Protein AF-X1IQK0-F1 (afdb_monomer_lite)

InterPro domains:
  IPR009078 Ferritin-like superfamily [SSF47240] (7-49)
  IPR012347 Ferritin-like [G3DSA:1.20.1260.10] (2-52)

Radius of gyration: 14.94 Å; chains: 1; bounding box: 38×18×40 Å

Structure (mmCIF, N/CA/C/O backbone):
data_AF-X1IQK0-F1
#
_entry.id   AF-X1IQK0-F1
#
loop_
_atom_site.group_PDB
_atom_site.id
_atom_site.type_symbol
_atom_site.label_atom_id
_atom_site.label_alt_id
_atom_site.label_comp_id
_atom_site.label_asym_id
_atom_site.label_entity_id
_atom_site.label_seq_id
_atom_site.pdbx_PDB_ins_code
_atom_site.Cartn_x
_atom_site.Cartn_y
_atom_site.Cartn_z
_atom_site.occupancy
_atom_site.B_iso_or_equiv
_atom_site.auth_seq_id
_atom_site.auth_comp_id
_atom_site.auth_asym_id
_atom_site.auth_atom_id
_atom_site.pdbx_PDB_model_num
ATOM 1 N N . MET A 1 1 ? -25.783 10.245 20.526 1.00 74.12 1 MET A N 1
ATOM 2 C CA . MET A 1 1 ? -24.554 11.059 20.635 1.00 74.12 1 MET A CA 1
ATOM 3 C C . MET A 1 1 ? -23.434 10.226 20.054 1.00 74.12 1 MET A C 1
ATOM 5 O O . MET A 1 1 ? -23.382 9.054 20.392 1.00 74.12 1 MET A O 1
ATOM 9 N N . VAL A 1 2 ? -22.625 10.788 19.156 1.00 79.38 2 VAL A N 1
ATOM 10 C CA . VAL A 1 2 ? -21.451 10.092 18.604 1.00 79.38 2 VAL A CA 1
ATOM 11 C C . VAL A 1 2 ? -20.396 10.018 19.701 1.00 79.38 2 VAL A C 1
ATOM 13 O O . VAL A 1 2 ? -20.109 11.033 20.338 1.00 79.38 2 VAL A O 1
ATOM 16 N N . THR A 1 3 ? -19.874 8.826 19.954 1.00 94.06 3 THR A N 1
ATOM 17 C CA . THR A 1 3 ? -18.846 8.584 20.968 1.00 94.06 3 THR A CA 1
ATOM 18 C C . THR A 1 3 ? -17.448 8.744 20.372 1.00 94.06 3 THR A C 1
ATOM 20 O O . THR A 1 3 ? -17.263 8.737 19.156 1.00 94.06 3 THR A O 1
ATOM 23 N N . GLU A 1 4 ? -16.432 8.871 21.223 1.00 92.19 4 GLU A N 1
ATOM 24 C CA . GLU A 1 4 ? -15.039 8.835 20.756 1.00 92.19 4 GLU A CA 1
ATOM 25 C C . GLU A 1 4 ? -14.692 7.481 20.119 1.00 92.19 4 GLU A C 1
ATOM 27 O O . GLU A 1 4 ? -13.948 7.436 19.147 1.00 92.19 4 G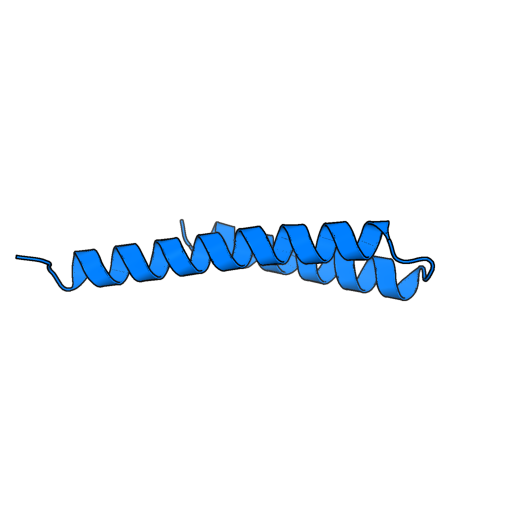LU A O 1
ATOM 32 N N . GLN A 1 5 ? -15.311 6.391 20.588 1.00 91.75 5 GLN A N 1
ATOM 33 C CA . GLN A 1 5 ? -15.165 5.060 19.994 1.00 91.75 5 GLN A CA 1
ATOM 34 C C . GLN A 1 5 ? -15.702 5.012 18.558 1.00 91.75 5 GLN A C 1
ATOM 36 O O . GLN A 1 5 ? -15.042 4.444 17.690 1.00 91.75 5 GLN A O 1
ATOM 41 N N . ASP A 1 6 ? -16.840 5.658 18.283 1.00 93.06 6 ASP A N 1
ATOM 42 C CA . ASP A 1 6 ? -17.394 5.748 16.925 1.00 93.06 6 ASP A CA 1
ATOM 43 C C . ASP A 1 6 ? -16.437 6.494 15.981 1.00 93.06 6 ASP A C 1
ATOM 45 O O . ASP A 1 6 ? -16.191 6.049 14.862 1.00 93.06 6 ASP A O 1
ATOM 49 N N . LYS A 1 7 ? -15.823 7.590 16.450 1.00 93.81 7 LYS A N 1
ATOM 50 C CA . LYS A 1 7 ? -14.835 8.349 15.664 1.00 93.81 7 LYS A CA 1
ATOM 51 C C . LYS A 1 7 ? -13.571 7.540 15.395 1.00 93.81 7 LYS A C 1
ATOM 53 O O . LYS A 1 7 ? -13.048 7.583 14.284 1.00 93.81 7 LYS A O 1
ATOM 58 N N . THR A 1 8 ? -13.072 6.809 16.394 1.00 94.00 8 THR A N 1
ATOM 59 C CA . THR A 1 8 ? -11.912 5.924 16.223 1.00 94.00 8 THR A CA 1
ATOM 60 C C . THR A 1 8 ? -12.217 4.820 15.218 1.00 94.00 8 THR A C 1
ATOM 62 O O . THR A 1 8 ? -11.399 4.555 14.341 1.00 94.00 8 THR A O 1
ATOM 65 N N . LEU A 1 9 ? -13.405 4.217 15.291 1.00 93.62 9 LEU A N 1
ATOM 66 C CA . LEU A 1 9 ? -13.830 3.195 14.342 1.00 93.62 9 LEU A CA 1
ATOM 67 C C . LEU A 1 9 ? -13.915 3.745 12.911 1.00 93.62 9 LEU A C 1
ATOM 69 O O . LEU A 1 9 ? -13.494 3.076 11.971 1.00 93.62 9 LEU A O 1
ATOM 73 N N . ASP A 1 10 ? -14.426 4.960 12.730 1.00 95.25 10 ASP A N 1
ATOM 74 C CA . ASP A 1 10 ? -14.489 5.581 11.406 1.00 95.25 10 ASP A CA 1
ATOM 75 C C . ASP A 1 10 ? -13.102 5.952 10.867 1.00 95.25 10 ASP A C 1
ATOM 77 O O . ASP A 1 10 ? -12.828 5.722 9.690 1.00 95.25 10 ASP A O 1
ATOM 81 N N . ALA A 1 11 ? -12.192 6.431 11.719 1.00 93.88 11 ALA A N 1
ATOM 82 C CA . ALA A 1 11 ? -10.802 6.670 11.335 1.00 93.88 11 ALA A CA 1
ATOM 83 C C . ALA A 1 11 ? -10.100 5.376 10.882 1.00 93.88 11 ALA A C 1
ATOM 85 O O . ALA A 1 11 ? -9.396 5.385 9.873 1.00 93.88 11 ALA A O 1
ATOM 86 N N . LEU A 1 12 ? -10.343 4.255 11.573 1.00 93.69 12 LEU A N 1
ATOM 87 C CA . LEU A 1 12 ? -9.820 2.941 11.186 1.00 93.69 12 LEU A CA 1
ATOM 88 C C . LEU A 1 12 ? -10.374 2.477 9.832 1.00 93.69 12 LEU A C 1
ATOM 90 O O . LEU A 1 12 ? -9.612 2.025 8.983 1.00 93.69 12 LEU A O 1
ATOM 94 N N . LYS A 1 13 ? -11.680 2.645 9.578 1.00 94.50 13 LYS A N 1
ATOM 95 C CA . LYS A 1 13 ? -12.272 2.327 8.263 1.00 94.50 13 LYS A CA 1
ATOM 96 C C . LYS A 1 13 ? -11.645 3.152 7.141 1.00 94.50 13 LYS A C 1
ATOM 98 O O . LYS A 1 13 ? -11.405 2.621 6.060 1.00 94.50 13 LYS A O 1
ATOM 103 N N . ILE A 1 14 ? -11.397 4.440 7.390 1.00 95.62 14 ILE A N 1
ATOM 104 C CA . ILE A 1 14 ? -10.741 5.324 6.420 1.00 95.62 14 ILE A CA 1
ATOM 105 C C . ILE A 1 14 ? -9.320 4.828 6.135 1.00 95.62 14 ILE A C 1
ATOM 107 O O . ILE A 1 14 ? -8.955 4.729 4.968 1.00 95.62 14 ILE A O 1
ATOM 111 N N . ALA A 1 15 ? -8.552 4.465 7.166 1.00 94.25 15 ALA A N 1
ATOM 112 C CA . ALA A 1 15 ? -7.196 3.940 7.004 1.00 94.25 15 ALA A CA 1
ATOM 113 C C . ALA A 1 15 ? -7.172 2.648 6.166 1.00 94.25 15 ALA A C 1
ATOM 115 O O . ALA A 1 15 ? -6.481 2.599 5.154 1.00 94.25 15 ALA A O 1
ATOM 116 N N . ILE A 1 16 ? -8.016 1.665 6.498 1.00 93.38 16 ILE A N 1
ATOM 117 C CA . ILE A 1 16 ? -8.115 0.396 5.751 1.00 93.38 16 ILE A CA 1
ATOM 118 C C . ILE A 1 16 ? -8.488 0.639 4.279 1.00 93.38 16 ILE A C 1
ATOM 120 O O . ILE A 1 16 ? -7.965 -0.011 3.368 1.00 93.38 16 ILE A O 1
ATOM 124 N N . GLN A 1 17 ? -9.400 1.582 4.019 1.00 95.50 17 GLN A N 1
ATOM 125 C CA . GLN A 1 17 ? -9.783 1.943 2.655 1.00 95.50 17 GLN A CA 1
ATOM 126 C C . GLN A 1 17 ? -8.619 2.599 1.898 1.00 95.50 17 GLN A C 1
ATOM 128 O O . GLN A 1 17 ? -8.397 2.273 0.732 1.00 95.50 17 GLN A O 1
ATOM 133 N N . MET A 1 18 ? -7.857 3.478 2.557 1.00 95.31 18 MET A N 1
ATOM 134 C CA . MET A 1 18 ? -6.665 4.098 1.973 1.00 95.31 18 MET A CA 1
ATOM 135 C C . MET A 1 18 ? -5.608 3.055 1.600 1.00 95.31 18 MET A C 1
ATOM 137 O O . MET A 1 18 ? -5.112 3.100 0.477 1.00 95.31 18 MET A O 1
ATOM 141 N N . GLU A 1 19 ? -5.321 2.094 2.480 1.00 95.06 19 GLU A N 1
ATOM 142 C CA . GLU A 1 19 ? -4.361 1.011 2.209 1.00 95.06 19 GLU A CA 1
ATOM 143 C C . GLU A 1 19 ? -4.842 0.116 1.053 1.00 95.06 19 GLU A C 1
ATOM 145 O O . GLU A 1 19 ? -4.101 -0.216 0.124 1.00 95.06 19 GLU A O 1
ATOM 150 N N . THR A 1 20 ? -6.141 -0.203 1.029 1.00 95.81 20 THR A N 1
ATOM 151 C CA . THR A 1 20 ? -6.757 -0.984 -0.056 1.00 95.81 20 THR A CA 1
ATOM 152 C C . THR A 1 20 ? -6.631 -0.288 -1.414 1.00 95.81 20 THR A C 1
ATOM 154 O O . THR A 1 20 ? -6.366 -0.936 -2.434 1.00 95.81 20 THR A O 1
ATOM 157 N N . ASP A 1 21 ? -6.849 1.024 -1.460 1.00 97.19 21 ASP A N 1
ATOM 158 C CA . ASP A 1 21 ? -6.755 1.794 -2.699 1.00 97.19 21 ASP A CA 1
ATOM 159 C C . ASP A 1 21 ? -5.298 2.042 -3.112 1.00 97.19 21 ASP A C 1
ATOM 161 O O . ASP A 1 21 ? -4.984 1.940 -4.303 1.00 97.19 21 ASP A O 1
ATOM 165 N N . GLY A 1 22 ? -4.395 2.251 -2.148 1.00 96.56 22 GLY A N 1
ATOM 166 C CA . GLY A 1 22 ? -2.946 2.304 -2.358 1.00 96.56 22 GLY A CA 1
ATOM 167 C C . GLY A 1 22 ? -2.416 1.021 -2.997 1.00 96.56 22 GLY A C 1
ATOM 168 O O . GLY A 1 22 ? -1.762 1.065 -4.043 1.00 96.56 22 GLY A O 1
ATOM 169 N N . LYS A 1 23 ? -2.818 -0.143 -2.474 1.00 96.94 23 LYS A N 1
ATOM 170 C CA . LYS A 1 23 ? -2.468 -1.448 -3.050 1.00 96.94 23 LYS A CA 1
ATOM 171 C C . LYS A 1 23 ? -2.889 -1.567 -4.514 1.00 96.94 23 LYS A C 1
ATOM 173 O O . LYS A 1 23 ? -2.094 -1.967 -5.367 1.00 96.94 23 LYS A O 1
ATOM 178 N N . LYS A 1 24 ? -4.143 -1.220 -4.833 1.00 97.81 24 LYS A N 1
ATOM 179 C CA . LYS A 1 24 ? -4.655 -1.269 -6.216 1.00 97.81 24 LYS A CA 1
ATOM 180 C C . LYS A 1 24 ? -3.876 -0.336 -7.138 1.00 97.81 24 LYS A C 1
ATOM 182 O O . LYS A 1 24 ? -3.598 -0.713 -8.276 1.00 97.81 24 LYS A O 1
ATOM 187 N N . LEU A 1 25 ? -3.532 0.860 -6.658 1.00 98.12 25 LEU A N 1
ATOM 188 C CA . LEU A 1 25 ? -2.743 1.834 -7.405 1.00 98.12 25 LEU A CA 1
ATOM 189 C C . LEU A 1 25 ? -1.362 1.266 -7.755 1.00 98.12 25 LEU A C 1
ATOM 191 O O . LEU A 1 25 ? -0.988 1.271 -8.928 1.00 98.12 25 LEU A O 1
ATOM 195 N N . TYR A 1 26 ? -0.639 0.729 -6.772 1.00 98.19 26 TYR A N 1
ATOM 196 C CA . TYR A 1 26 ? 0.690 0.161 -6.990 1.00 98.19 26 TYR A CA 1
ATOM 197 C C . TYR A 1 26 ? 0.666 -1.059 -7.917 1.00 98.19 26 TYR A C 1
ATOM 199 O O . TYR A 1 26 ? 1.482 -1.137 -8.835 1.00 98.19 26 TYR A O 1
ATOM 207 N N . LEU A 1 27 ? -0.307 -1.964 -7.760 1.00 98.06 27 LEU A N 1
ATOM 208 C CA . LEU A 1 27 ? -0.468 -3.112 -8.662 1.00 98.06 27 LEU A CA 1
ATOM 209 C C . LEU A 1 27 ? -0.788 -2.691 -10.097 1.00 98.06 27 LEU A C 1
ATOM 211 O O . LEU A 1 27 ? -0.247 -3.254 -11.045 1.00 98.06 27 LEU A O 1
ATOM 215 N N . LYS A 1 28 ? -1.655 -1.693 -10.284 1.00 98.25 28 LYS A N 1
ATOM 216 C 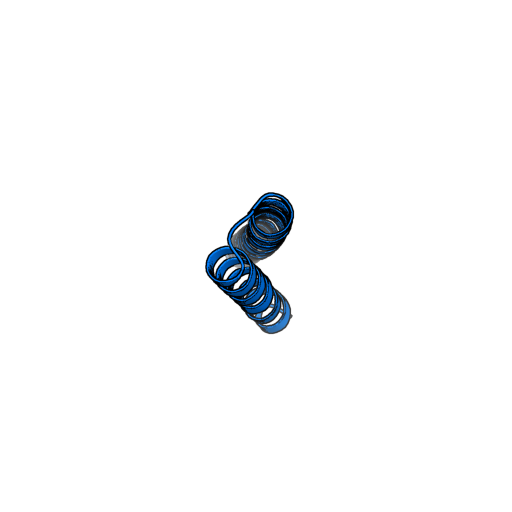CA . LYS A 1 28 ? -1.951 -1.181 -11.623 1.00 98.25 28 LYS A CA 1
ATOM 217 C C . LYS A 1 28 ? -0.709 -0.544 -12.252 1.00 98.25 28 LYS A C 1
ATOM 219 O O . LYS A 1 28 ? -0.384 -0.834 -13.400 1.00 98.25 28 LYS A O 1
ATOM 224 N N . ALA A 1 29 ? 0.016 0.272 -11.491 1.00 97.88 29 ALA A N 1
ATOM 225 C CA . ALA A 1 29 ? 1.244 0.898 -11.963 1.00 97.88 29 ALA A CA 1
ATOM 226 C C . ALA A 1 29 ? 2.327 -0.141 -12.310 1.00 97.88 29 ALA A C 1
ATOM 228 O O . ALA A 1 29 ? 3.064 0.042 -13.278 1.00 97.88 29 ALA A O 1
ATOM 229 N N . SER A 1 30 ? 2.420 -1.248 -11.562 1.00 97.94 30 SER A N 1
ATOM 230 C CA . SER A 1 30 ? 3.382 -2.316 -11.860 1.00 97.94 30 SER A CA 1
ATOM 231 C C . SER A 1 30 ? 3.060 -3.029 -13.177 1.00 97.94 30 SER A C 1
ATOM 233 O O . SER A 1 30 ? 3.974 -3.351 -13.934 1.00 97.94 30 SER A O 1
ATOM 235 N N . GLN A 1 31 ? 1.772 -3.210 -13.487 1.00 97.06 31 GLN A N 1
ATOM 236 C CA . GLN A 1 31 ? 1.298 -3.786 -14.751 1.00 97.06 31 GLN A CA 1
ATOM 237 C C . GLN A 1 31 ? 1.557 -2.874 -15.957 1.00 97.06 31 GLN A C 1
ATOM 239 O O . GLN A 1 31 ? 1.794 -3.370 -17.057 1.00 97.06 31 GLN A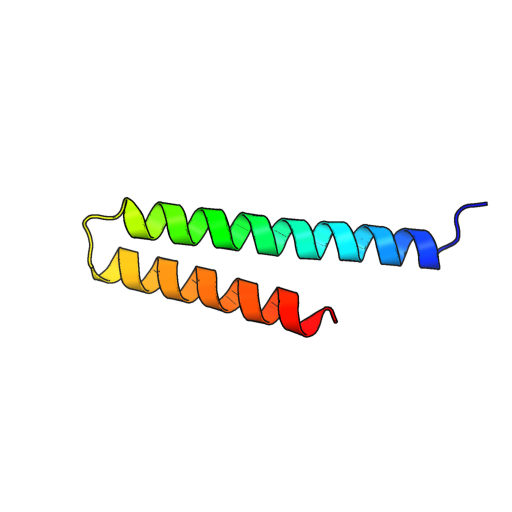 O 1
ATOM 244 N N . GLU A 1 32 ? 1.519 -1.556 -15.759 1.00 97.56 32 GLU A N 1
ATOM 245 C CA . GLU A 1 32 ? 1.760 -0.553 -16.806 1.00 97.56 32 GLU A CA 1
ATOM 246 C C . GLU A 1 32 ? 3.257 -0.221 -16.988 1.00 97.56 32 GLU A C 1
ATOM 248 O O . GLU A 1 32 ? 3.646 0.380 -17.991 1.00 97.56 32 GLU A O 1
ATOM 253 N N . SER A 1 33 ? 4.118 -0.624 -16.047 1.00 95.94 33 SER A N 1
ATOM 254 C CA . SER A 1 33 ? 5.562 -0.382 -16.104 1.00 95.94 33 SER A CA 1
ATOM 255 C C . SER A 1 33 ? 6.261 -1.292 -17.118 1.00 95.94 33 SER A C 1
ATOM 257 O O . SER A 1 33 ? 6.212 -2.516 -17.024 1.00 95.94 33 SER A O 1
ATOM 259 N N . SER A 1 34 ? 7.023 -0.695 -18.036 1.00 96.25 34 SER A N 1
ATOM 260 C CA . SER A 1 34 ? 7.925 -1.405 -18.957 1.00 96.25 34 SER A CA 1
ATOM 261 C C . SER A 1 34 ? 9.334 -1.634 -18.388 1.00 96.25 34 SER A C 1
ATOM 263 O O . SER A 1 34 ? 10.175 -2.252 -19.039 1.00 96.25 34 SER A O 1
ATOM 265 N N . ASN A 1 35 ? 9.609 -1.136 -17.177 1.00 97.06 35 ASN A N 1
ATOM 266 C CA . ASN A 1 35 ? 10.876 -1.322 -16.478 1.00 97.06 35 ASN A CA 1
ATOM 267 C C . ASN A 1 35 ? 10.730 -2.408 -15.403 1.00 97.06 35 ASN A C 1
ATOM 269 O O . ASN A 1 35 ? 9.970 -2.239 -14.449 1.00 97.06 35 ASN A O 1
ATOM 273 N N . GLU A 1 36 ? 11.506 -3.485 -15.531 1.00 96.56 36 GLU A N 1
ATOM 274 C CA . GLU A 1 36 ? 11.519 -4.630 -14.608 1.00 96.56 36 GLU A CA 1
ATOM 275 C C . GLU A 1 36 ? 11.839 -4.257 -13.152 1.00 96.56 36 GLU A C 1
ATOM 277 O O . GLU A 1 36 ? 11.225 -4.783 -12.226 1.00 96.56 36 GLU A O 1
ATOM 282 N N . LEU A 1 37 ? 12.772 -3.328 -12.919 1.00 97.44 37 LEU A N 1
ATOM 283 C CA . LEU A 1 37 ? 13.078 -2.859 -11.563 1.00 97.44 37 LEU A CA 1
ATOM 284 C C . LEU A 1 37 ? 11.933 -2.014 -11.002 1.00 97.44 37 LEU A C 1
ATOM 286 O O . LEU A 1 37 ? 11.570 -2.170 -9.839 1.00 97.44 37 LEU A O 1
ATOM 290 N N . GLY A 1 38 ? 11.338 -1.158 -11.837 1.00 97.88 38 GLY A N 1
ATOM 291 C CA . GLY A 1 38 ? 10.174 -0.354 -11.456 1.00 97.88 38 GLY A CA 1
ATOM 292 C C . GLY A 1 38 ? 8.964 -1.223 -11.118 1.00 97.88 38 GLY A C 1
ATOM 293 O O . GLY A 1 38 ? 8.303 -0.992 -10.110 1.00 97.88 38 GLY A O 1
ATOM 294 N N . LYS A 1 39 ? 8.728 -2.279 -11.901 1.00 98.25 39 LYS A N 1
ATOM 295 C CA . LYS A 1 39 ? 7.667 -3.256 -11.649 1.00 98.25 39 LYS A CA 1
ATOM 296 C C . LYS A 1 39 ? 7.853 -3.943 -10.297 1.00 98.25 39 LYS A C 1
ATOM 298 O O . LYS A 1 39 ? 6.930 -3.926 -9.492 1.00 98.25 39 LYS A O 1
ATOM 303 N N . LYS A 1 40 ? 9.054 -4.462 -10.019 1.00 98.00 40 LYS A N 1
ATOM 304 C CA . LYS A 1 40 ? 9.367 -5.111 -8.734 1.00 98.00 40 LYS A CA 1
ATOM 305 C C . LYS A 1 40 ? 9.211 -4.167 -7.548 1.00 98.00 40 LYS A C 1
ATOM 307 O O . LYS A 1 40 ? 8.690 -4.575 -6.521 1.00 98.00 40 LYS A O 1
ATOM 312 N N . LEU A 1 41 ? 9.638 -2.9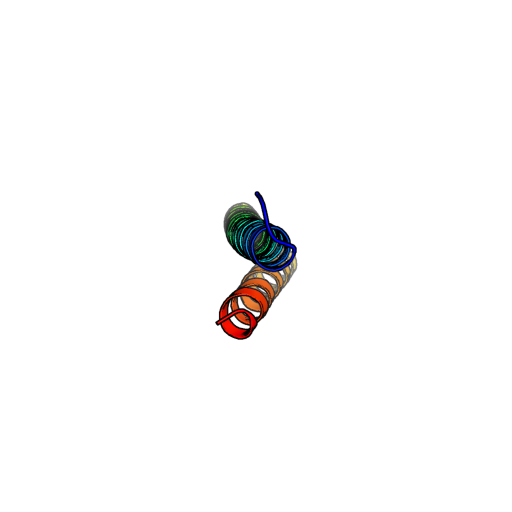11 -7.687 1.00 98.12 41 LEU A N 1
ATOM 313 C CA . LEU A 1 41 ? 9.451 -1.907 -6.639 1.00 98.12 41 LEU A CA 1
ATOM 314 C C . LEU A 1 41 ? 7.963 -1.689 -6.337 1.00 98.12 41 LEU A C 1
ATOM 316 O O . LEU A 1 41 ? 7.564 -1.713 -5.179 1.00 98.12 41 LEU A O 1
ATOM 320 N N . LEU A 1 42 ? 7.146 -1.502 -7.373 1.00 98.31 42 LEU A N 1
ATOM 321 C CA . LEU A 1 42 ? 5.707 -1.275 -7.228 1.00 98.31 42 LEU A CA 1
ATOM 322 C C . LEU A 1 42 ? 4.983 -2.508 -6.664 1.00 98.31 42 LEU A C 1
ATOM 324 O O . LEU A 1 42 ? 4.087 -2.366 -5.841 1.00 98.31 42 LEU A O 1
ATOM 328 N N . GLU A 1 43 ? 5.394 -3.716 -7.051 1.00 97.88 43 GLU A N 1
ATOM 329 C CA . GLU A 1 43 ? 4.891 -4.961 -6.456 1.00 97.88 43 GLU A CA 1
ATOM 330 C C . GLU A 1 43 ? 5.246 -5.074 -4.964 1.00 97.88 43 GLU A C 1
ATOM 332 O O . GLU A 1 43 ? 4.387 -5.463 -4.175 1.00 97.88 43 GLU A O 1
ATOM 337 N N . SER A 1 44 ? 6.463 -4.688 -4.559 1.00 97.38 44 SER A N 1
ATOM 338 C CA . SER A 1 44 ? 6.849 -4.650 -3.141 1.00 97.38 44 SER A CA 1
ATOM 339 C C . SER A 1 44 ? 6.022 -3.640 -2.346 1.00 97.38 44 SER A C 1
ATOM 341 O O . SER A 1 44 ? 5.527 -3.982 -1.279 1.00 97.38 44 SER A O 1
ATOM 343 N N . LEU A 1 45 ? 5.807 -2.432 -2.882 1.00 96.88 45 LEU A N 1
ATOM 344 C CA . LEU A 1 45 ? 4.963 -1.419 -2.235 1.00 96.88 45 LEU A CA 1
ATOM 345 C C . LEU A 1 45 ? 3.523 -1.920 -2.066 1.00 96.88 45 LEU A C 1
ATOM 347 O O . LEU A 1 45 ? 2.951 -1.806 -0.991 1.00 96.88 45 LEU A O 1
ATOM 351 N N . ALA A 1 46 ? 2.954 -2.568 -3.087 1.00 96.50 46 ALA A N 1
ATOM 352 C CA . ALA A 1 46 ? 1.631 -3.182 -2.978 1.00 96.50 46 ALA A CA 1
ATOM 353 C C . ALA A 1 46 ? 1.549 -4.279 -1.897 1.00 96.50 46 ALA A C 1
ATOM 355 O O . ALA A 1 46 ? 0.480 -4.492 -1.326 1.00 96.50 46 ALA A O 1
ATOM 356 N N . ALA A 1 47 ? 2.645 -4.997 -1.641 1.00 95.00 47 ALA A N 1
ATOM 357 C CA . ALA A 1 47 ? 2.709 -6.023 -0.603 1.00 95.00 47 ALA A CA 1
ATOM 358 C C . ALA A 1 47 ? 2.828 -5.430 0.814 1.00 95.00 47 ALA A C 1
ATOM 360 O O . ALA A 1 47 ? 2.354 -6.044 1.767 1.00 95.00 47 ALA A O 1
ATOM 361 N N . GLU A 1 48 ? 3.424 -4.245 0.966 1.00 94.00 48 GLU A N 1
ATOM 362 C CA . GLU A 1 48 ? 3.488 -3.539 2.253 1.00 94.00 48 GLU A CA 1
ATOM 363 C C . GLU A 1 48 ? 2.099 -3.068 2.711 1.00 94.00 48 GLU A C 1
ATOM 365 O O . GLU A 1 48 ? 1.766 -3.206 3.888 1.00 94.00 48 GLU A O 1
ATOM 370 N N . GLU A 1 49 ? 1.245 -2.632 1.780 1.00 91.94 49 GLU A N 1
ATOM 371 C CA . GLU A 1 49 ? -0.150 -2.265 2.077 1.00 91.94 49 GLU A CA 1
ATOM 372 C C . GLU A 1 49 ? -0.961 -3.452 2.642 1.00 91.94 49 GLU A C 1
ATOM 374 O O . GLU A 1 49 ? -1.797 -3.275 3.525 1.00 91.94 49 GLU A O 1
ATOM 379 N N . ASP A 1 50 ? -0.687 -4.690 2.200 1.00 82.56 50 ASP A N 1
ATOM 380 C CA . ASP A 1 50 ? -1.332 -5.897 2.752 1.00 82.56 50 ASP A CA 1
ATOM 381 C C . ASP A 1 50 ? -1.002 -6.116 4.235 1.00 82.56 50 ASP A C 1
ATOM 383 O O . ASP A 1 50 ? -1.842 -6.608 4.994 1.00 82.56 50 ASP A O 1
ATOM 387 N N . ALA A 1 51 ? 0.209 -5.749 4.663 1.00 77.69 51 ALA A N 1
ATOM 388 C CA . ALA A 1 51 ? 0.609 -5.848 6.062 1.00 77.69 51 ALA A CA 1
ATOM 389 C C . ALA A 1 51 ? -0.102 -4.799 6.937 1.00 77.69 51 ALA A C 1
ATOM 391 O O . ALA A 1 51 ? -0.463 -5.114 8.072 1.00 77.69 51 ALA A O 1
ATOM 392 N N . GLY A 1 52 ? -0.348 -3.595 6.405 1.00 74.69 52 GLY A N 1
ATOM 393 C CA . GLY A 1 52 ? -1.154 -2.556 7.064 1.00 74.69 52 GLY A CA 1
ATOM 394 C C . GLY A 1 52 ? -2.609 -2.988 7.283 1.00 74.69 52 GLY A C 1
ATOM 395 O O . GLY A 1 52 ? -3.128 -2.927 8.404 1.00 74.69 52 GLY A O 1
ATOM 396 N N . ILE A 1 53 ? -3.211 -3.600 6.254 1.00 74.31 53 ILE A N 1
ATOM 397 C CA . ILE A 1 53 ? -4.581 -4.131 6.312 1.00 74.31 53 ILE A CA 1
ATOM 398 C C . ILE A 1 53 ? -4.680 -5.273 7.336 1.00 74.31 53 ILE A C 1
ATOM 400 O O . ILE A 1 53 ? -5.605 -5.308 8.149 1.00 74.31 53 ILE A O 1
ATOM 404 N N . ALA A 1 54 ? -3.719 -6.204 7.338 1.00 66.62 54 ALA A N 1
ATOM 405 C CA . ALA A 1 54 ? -3.711 -7.345 8.257 1.00 66.62 54 ALA A CA 1
ATOM 406 C C . ALA A 1 54 ? -3.450 -6.951 9.724 1.00 66.62 54 ALA A C 1
ATOM 408 O O . ALA A 1 54 ? -3.958 -7.610 10.629 1.00 66.62 54 ALA A O 1
ATOM 409 N N . GLY A 1 55 ? -2.680 -5.885 9.967 1.00 62.59 55 GLY A N 1
ATOM 410 C CA . GLY A 1 55 ? -2.414 -5.353 11.309 1.00 62.59 55 GLY A CA 1
ATOM 411 C C . GLY A 1 55 ? -3.579 -4.570 11.925 1.00 62.59 55 GLY A C 1
A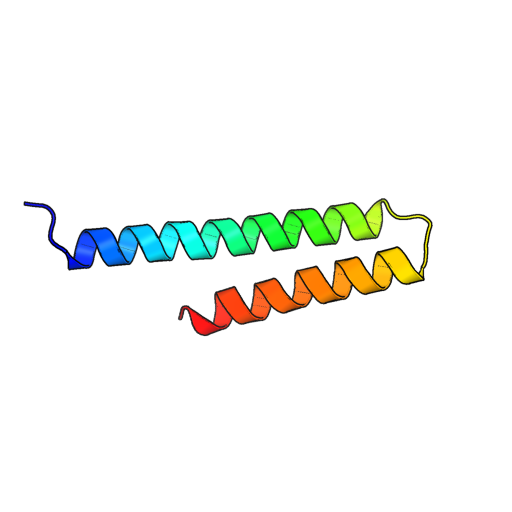TOM 412 O O . GLY A 1 55 ? -3.531 -4.246 13.110 1.00 62.59 55 GLY A O 1
ATOM 413 N N . SER A 1 56 ? -4.617 -4.285 11.135 1.00 61.25 56 SER A N 1
ATOM 414 C CA . SER A 1 56 ? -5.808 -3.533 11.544 1.00 61.25 56 SER A CA 1
ATOM 415 C C . SER A 1 56 ? -6.978 -4.424 12.012 1.00 61.25 56 SER A C 1
ATOM 417 O O . SER A 1 56 ? -8.057 -3.900 12.300 1.00 61.25 56 SER A O 1
ATOM 419 N N . HIS A 1 57 ? -6.780 -5.750 12.068 1.00 53.03 57 HIS A N 1
ATOM 420 C CA . HIS A 1 57 ? -7.776 -6.763 12.455 1.00 53.03 57 HIS A CA 1
ATOM 421 C C . HIS A 1 57 ? -7.710 -7.192 13.926 1.00 53.03 57 HIS A C 1
ATOM 423 O O . HIS A 1 57 ? -6.597 -7.266 14.493 1.00 53.03 57 HIS A O 1
#

Organism: NCBI:txid412755

Foldseek 3Di:
DQDPVNVVVVVLVVLLVVLVVLLVVLCVVLVVDPDPVSNVVSNVSSVVSVVVNVVSD

pLDDT: mean 91.51, std 10.47, range [53.03, 98.31]

Sequence (57 aa):
MVTE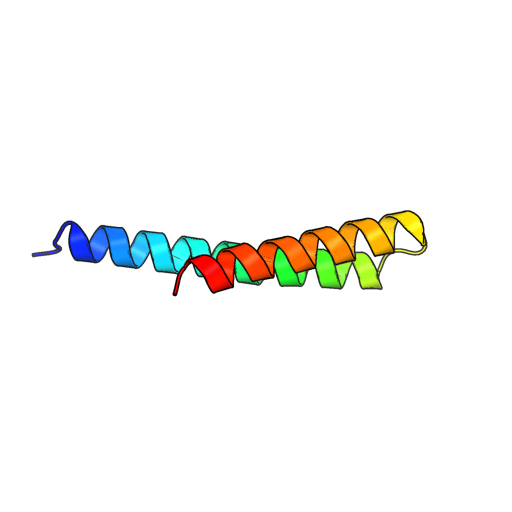QDKTLDALKIAIQMETDGKKLYLKASQESSNELGKKLLESLAAEEDAGIAGSH

Secondary structure (DSSP, 8-state):
---HHHHHHHHHHHHHHHHHHHHHHHHHHHHH---HHHHHHHHHHHHHHHHHHHHT-